Protein AF-A0A8T6UEV0-F1 (afdb_monomer_lite)

Structure (mmCIF, N/CA/C/O backbone):
data_AF-A0A8T6UEV0-F1
#
_entry.id   AF-A0A8T6UEV0-F1
#
loop_
_atom_site.group_PDB
_atom_site.id
_atom_site.type_symbol
_atom_site.label_atom_id
_atom_site.label_alt_id
_atom_site.label_comp_id
_atom_site.label_asym_id
_atom_site.label_entity_id
_atom_site.label_seq_id
_atom_site.pdbx_PDB_ins_code
_atom_site.Cartn_x
_atom_site.Cartn_y
_atom_site.Cartn_z
_atom_site.occupancy
_atom_site.B_iso_or_equiv
_atom_site.auth_seq_id
_atom_site.auth_comp_id
_atom_site.auth_asym_id
_atom_site.auth_atom_id
_atom_site.pdbx_PDB_model_num
ATOM 1 N N . MET A 1 1 ? 9.820 8.693 -5.764 1.00 63.44 1 MET A N 1
ATOM 2 C CA . MET A 1 1 ? 9.339 7.326 -6.059 1.00 63.44 1 MET A CA 1
ATOM 3 C C . MET A 1 1 ? 7.955 7.183 -5.432 1.00 63.44 1 MET A C 1
ATOM 5 O O . MET A 1 1 ? 7.879 7.090 -4.226 1.00 63.44 1 MET A O 1
ATOM 9 N N . CYS A 1 2 ? 6.866 7.332 -6.195 1.00 80.44 2 CYS A N 1
ATOM 10 C CA . CYS A 1 2 ? 5.509 7.526 -5.648 1.00 80.44 2 CYS A CA 1
ATOM 11 C C . CYS A 1 2 ? 4.818 6.241 -5.158 1.00 80.44 2 CYS A C 1
ATOM 13 O O . CYS A 1 2 ? 4.049 6.312 -4.206 1.00 80.44 2 CYS A O 1
ATOM 15 N N . CYS A 1 3 ? 5.115 5.081 -5.753 1.00 84.88 3 CYS A N 1
ATOM 16 C CA . CYS A 1 3 ? 4.470 3.811 -5.407 1.00 84.88 3 CYS A CA 1
ATOM 17 C C . CYS A 1 3 ? 4.669 3.443 -3.932 1.00 84.88 3 CYS A C 1
ATOM 19 O O . CYS A 1 3 ? 3.698 3.195 -3.230 1.00 84.88 3 CYS A O 1
ATOM 21 N N . MET A 1 4 ? 5.906 3.485 -3.429 1.00 88.50 4 MET A N 1
ATOM 22 C CA . MET A 1 4 ? 6.162 3.094 -2.038 1.00 88.50 4 MET A CA 1
ATOM 23 C C . MET A 1 4 ? 5.710 4.136 -1.018 1.00 88.50 4 MET A C 1
ATOM 25 O O . MET A 1 4 ? 5.389 3.764 0.106 1.00 88.50 4 MET A O 1
ATOM 29 N N . TYR A 1 5 ? 5.639 5.420 -1.394 1.00 89.31 5 TYR A N 1
ATOM 30 C CA . TYR A 1 5 ? 4.995 6.417 -0.534 1.00 89.31 5 TYR A CA 1
ATOM 31 C C . TYR A 1 5 ? 3.507 6.104 -0.369 1.00 89.31 5 TYR A C 1
ATOM 33 O O . TYR A 1 5 ? 3.036 6.075 0.759 1.00 89.31 5 TYR A O 1
ATOM 41 N N . LEU A 1 6 ? 2.792 5.790 -1.455 1.00 89.44 6 LEU A N 1
ATOM 42 C CA . LEU A 1 6 ? 1.377 5.411 -1.375 1.00 89.44 6 LEU A CA 1
ATOM 43 C C . LEU A 1 6 ? 1.163 4.161 -0.519 1.00 89.44 6 LEU A C 1
ATOM 45 O O . LEU A 1 6 ? 0.292 4.169 0.345 1.00 89.44 6 LEU A O 1
ATOM 49 N N . VAL A 1 7 ? 1.993 3.126 -0.698 1.00 91.50 7 VAL A N 1
ATOM 50 C CA . VAL A 1 7 ? 1.910 1.903 0.120 1.00 91.50 7 VAL A CA 1
ATOM 51 C C . VAL A 1 7 ? 2.117 2.239 1.597 1.00 91.50 7 VAL A C 1
ATOM 53 O O . VAL A 1 7 ? 1.371 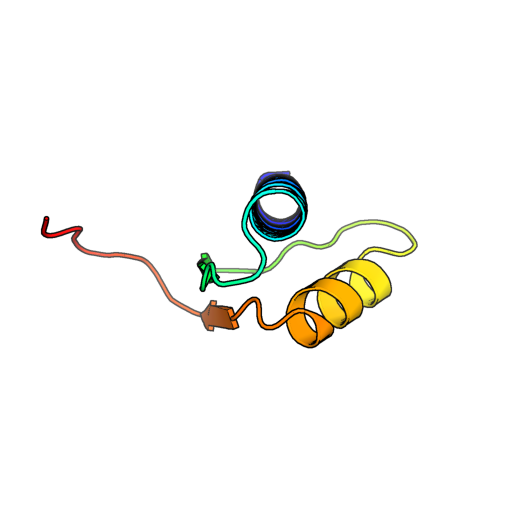1.762 2.446 1.00 91.50 7 VAL A O 1
ATOM 56 N N . LYS A 1 8 ? 3.093 3.098 1.914 1.00 91.88 8 LYS A N 1
ATOM 57 C CA . LYS A 1 8 ? 3.354 3.528 3.290 1.00 91.88 8 LYS A CA 1
ATOM 58 C C . LYS A 1 8 ? 2.164 4.261 3.900 1.00 91.88 8 LYS A C 1
ATOM 60 O O . LYS A 1 8 ? 1.761 3.917 5.007 1.00 91.88 8 LYS A O 1
ATOM 65 N N . GLU A 1 9 ? 1.612 5.245 3.200 1.00 93.12 9 GLU A N 1
ATOM 66 C CA . GLU A 1 9 ? 0.459 6.000 3.697 1.00 93.12 9 GLU A CA 1
ATOM 67 C C . GLU A 1 9 ? -0.771 5.098 3.861 1.00 93.12 9 GLU A C 1
ATOM 69 O O . GLU A 1 9 ? -1.457 5.188 4.874 1.00 93.12 9 GLU A O 1
ATOM 74 N N . ALA A 1 10 ? -1.006 4.160 2.936 1.00 93.25 10 ALA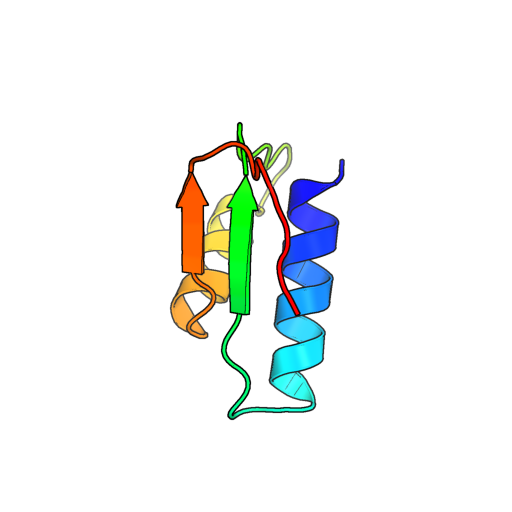 A N 1
ATOM 75 C CA . ALA A 1 10 ? -2.086 3.180 3.053 1.00 93.25 10 ALA A CA 1
ATOM 76 C C . ALA A 1 10 ? -1.915 2.279 4.288 1.00 93.25 10 ALA A C 1
ATOM 78 O O . ALA A 1 10 ? -2.860 2.088 5.052 1.00 93.25 10 ALA A O 1
ATOM 79 N N . MET A 1 11 ? -0.697 1.782 4.533 1.00 92.88 11 MET A N 1
ATOM 80 C CA . MET A 1 11 ? -0.390 0.988 5.724 1.00 92.88 11 MET A CA 1
ATOM 81 C C . MET A 1 11 ? -0.598 1.773 7.028 1.00 92.88 11 MET A C 1
ATOM 83 O O . MET 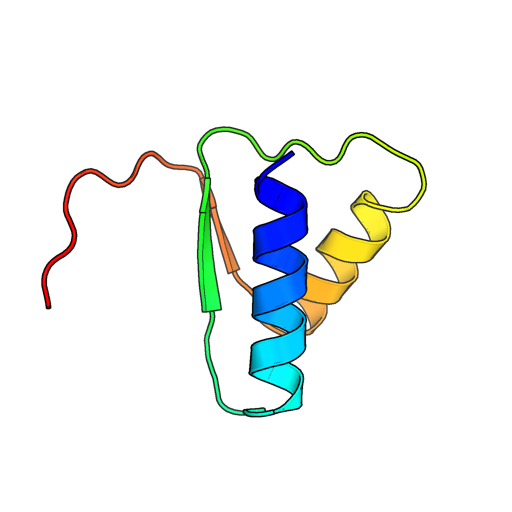A 1 11 ? -1.111 1.208 7.991 1.00 92.88 11 MET A O 1
ATOM 87 N N . ILE A 1 12 ? -0.210 3.053 7.064 1.00 94.00 12 ILE A N 1
ATOM 88 C CA . ILE A 1 12 ? -0.400 3.932 8.229 1.00 94.00 12 ILE A CA 1
ATOM 89 C C . ILE A 1 12 ? -1.886 4.223 8.445 1.00 94.00 12 ILE A C 1
ATOM 91 O O . ILE A 1 12 ? -2.369 4.165 9.574 1.00 94.00 12 ILE A O 1
ATOM 95 N N . ALA A 1 13 ? -2.629 4.524 7.382 1.00 93.38 13 ALA A N 1
ATOM 96 C CA . ALA A 1 13 ? -4.061 4.780 7.468 1.00 93.38 13 ALA A CA 1
ATOM 97 C C . ALA A 1 13 ? -4.810 3.564 8.033 1.00 93.38 13 A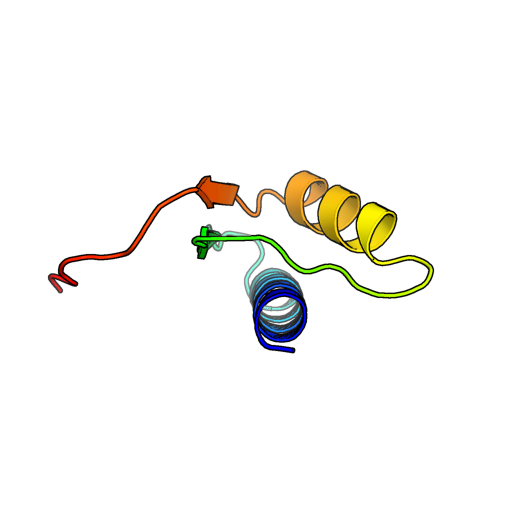LA A C 1
ATOM 99 O O . ALA A 1 13 ? -5.657 3.720 8.908 1.00 93.38 13 ALA A O 1
ATOM 100 N N . GLN A 1 14 ? -4.425 2.355 7.625 1.00 91.81 14 GLN A N 1
ATOM 101 C CA . GLN A 1 14 ? -5.008 1.117 8.136 1.00 91.81 14 GLN A CA 1
ATOM 102 C C . GLN A 1 14 ? -4.618 0.808 9.593 1.00 91.81 14 GLN A C 1
ATOM 104 O O . GLN A 1 14 ? -5.384 0.185 10.320 1.00 91.81 14 GLN A O 1
ATOM 109 N N . GLU A 1 15 ? -3.456 1.273 10.064 1.00 91.94 15 GLU A N 1
ATOM 110 C CA . GLU A 1 15 ? -3.088 1.195 11.489 1.00 91.94 15 GLU A CA 1
ATOM 111 C C . GLU A 1 15 ? -3.987 2.071 12.373 1.00 91.94 15 GLU A C 1
ATOM 113 O O . GLU A 1 15 ? -4.286 1.694 13.503 1.00 91.94 15 GLU A O 1
ATOM 118 N N . HIS A 1 16 ? -4.444 3.214 11.856 1.00 94.12 16 HIS A N 1
ATOM 119 C CA . HIS A 1 16 ? -5.378 4.099 12.561 1.00 94.12 16 HIS A CA 1
ATOM 120 C C . HIS A 1 16 ? -6.844 3.684 12.366 1.00 94.12 16 HIS A C 1
ATOM 122 O O . HIS A 1 16 ? -7.678 3.937 13.236 1.00 94.12 16 HIS A O 1
ATOM 128 N N . HIS A 1 17 ? -7.153 3.036 11.242 1.00 93.62 17 HIS A N 1
ATOM 129 C CA . HIS A 1 17 ? -8.489 2.592 10.858 1.00 93.62 17 HIS A CA 1
ATOM 130 C C . HIS A 1 17 ? -8.443 1.129 10.379 1.00 93.62 17 HIS A C 1
ATOM 132 O O . HIS A 1 17 ? -8.362 0.888 9.173 1.00 93.62 17 HIS A O 1
ATOM 138 N N . PRO A 1 18 ? -8.511 0.144 11.297 1.00 88.94 18 PRO A N 1
ATOM 139 C CA . PRO A 1 18 ? -8.355 -1.276 10.962 1.00 88.94 18 PRO A CA 1
ATOM 140 C C . PRO A 1 18 ? -9.386 -1.810 9.961 1.00 88.94 18 PRO A C 1
ATOM 142 O O . PRO A 1 18 ? -9.077 -2.715 9.194 1.00 88.94 18 PRO A O 1
ATOM 145 N N . ASP A 1 19 ? -10.584 -1.221 9.939 1.00 90.69 19 ASP A N 1
ATOM 146 C CA . ASP A 1 19 ? -11.681 -1.612 9.043 1.00 90.69 19 ASP A CA 1
ATOM 147 C C . ASP A 1 19 ? -11.596 -0.937 7.659 1.00 90.69 19 ASP A C 1
ATOM 149 O O . ASP A 1 19 ? -12.463 -1.128 6.805 1.00 90.69 19 ASP A O 1
ATOM 153 N N . MET A 1 20 ? -10.575 -0.103 7.426 1.00 90.81 20 MET A N 1
ATOM 154 C CA . MET A 1 20 ? -10.389 0.588 6.155 1.00 90.81 20 MET A CA 1
ATOM 155 C C . MET A 1 20 ? -9.930 -0.387 5.069 1.00 90.81 20 MET A C 1
ATOM 157 O O . MET A 1 20 ? -8.947 -1.113 5.229 1.00 90.81 20 MET A O 1
ATOM 161 N N . HIS A 1 21 ? -10.594 -0.315 3.918 1.00 89.44 21 HIS A N 1
ATOM 162 C CA . HIS A 1 21 ? -10.183 -1.015 2.710 1.00 89.44 21 HIS A CA 1
ATOM 163 C C . HIS A 1 21 ? -9.460 -0.059 1.757 1.00 89.44 21 HIS A C 1
ATOM 165 O O . HIS A 1 21 ? -9.943 1.045 1.496 1.00 89.44 21 HIS A O 1
ATOM 171 N N . ALA A 1 22 ? -8.304 -0.474 1.240 1.00 92.50 22 ALA A N 1
ATOM 172 C CA . ALA A 1 22 ? -7.487 0.339 0.347 1.00 92.50 22 ALA A CA 1
ATOM 173 C C . ALA A 1 22 ? -7.210 -0.408 -0.956 1.00 92.50 22 ALA A C 1
ATOM 175 O O . ALA A 1 22 ? -6.654 -1.502 -0.934 1.00 92.50 22 ALA A O 1
ATOM 176 N N . THR A 1 23 ? -7.496 0.237 -2.086 1.00 93.25 23 THR A N 1
ATOM 177 C CA . THR A 1 23 ? -7.128 -0.263 -3.415 1.00 93.25 23 THR A CA 1
ATOM 178 C C . THR A 1 23 ? -6.235 0.763 -4.106 1.00 93.25 23 THR A C 1
ATOM 180 O O . THR A 1 23 ? -6.631 1.908 -4.334 1.00 93.25 23 THR A O 1
ATOM 183 N N . MET A 1 24 ? -5.010 0.369 -4.448 1.00 91.44 24 MET A N 1
ATOM 184 C CA . MET A 1 24 ? -4.036 1.202 -5.147 1.00 91.44 24 MET A CA 1
ATOM 185 C C . MET A 1 24 ? -4.036 0.914 -6.644 1.00 91.44 24 MET A C 1
ATOM 187 O O . MET A 1 24 ? -3.665 -0.173 -7.081 1.00 91.44 24 MET A O 1
ATOM 191 N N . VAL A 1 25 ? -4.373 1.926 -7.445 1.00 92.31 25 VAL A N 1
ATOM 192 C CA . VAL A 1 25 ? -4.288 1.846 -8.907 1.00 92.31 25 VAL A CA 1
ATOM 193 C C . VAL A 1 25 ? -2.899 2.272 -9.372 1.00 92.31 25 VAL A C 1
ATOM 195 O O . VAL A 1 25 ? -2.462 3.392 -9.093 1.00 92.31 25 VAL A O 1
ATOM 198 N N . HIS A 1 26 ? -2.201 1.406 -10.106 1.00 89.75 26 HIS A N 1
ATOM 199 C CA . HIS A 1 26 ? -0.855 1.695 -10.603 1.00 89.75 26 HIS A CA 1
ATOM 200 C C . HIS A 1 26 ? -0.639 1.210 -12.041 1.00 89.75 26 HIS A C 1
ATOM 202 O O . HIS A 1 26 ? -1.118 0.156 -12.446 1.00 89.75 26 HIS A O 1
ATOM 208 N N . MET A 1 27 ? 0.152 1.953 -12.820 1.00 90.19 27 MET A N 1
ATOM 209 C CA . MET A 1 27 ? 0.577 1.506 -14.157 1.00 90.19 27 MET A CA 1
ATOM 210 C C . MET A 1 27 ? 1.738 0.511 -14.067 1.00 90.19 27 MET A C 1
ATOM 212 O O . MET A 1 27 ? 1.746 -0.523 -14.732 1.00 90.19 27 MET A O 1
ATOM 216 N N . ASP A 1 28 ? 2.708 0.841 -13.217 1.00 86.38 28 ASP A N 1
ATOM 217 C CA . ASP A 1 28 ? 3.929 0.079 -12.993 1.00 86.38 28 ASP A CA 1
ATOM 218 C C . ASP A 1 28 ? 4.331 0.239 -11.525 1.00 86.38 28 ASP A C 1
ATOM 220 O O . ASP A 1 28 ? 4.405 1.365 -11.018 1.00 86.38 28 ASP A O 1
ATOM 224 N N . LEU A 1 29 ? 4.499 -0.882 -10.826 1.00 84.00 29 LEU A N 1
ATOM 225 C CA . LEU A 1 29 ? 4.852 -0.884 -9.412 1.00 84.00 29 LEU A CA 1
ATOM 226 C C . LEU A 1 29 ? 6.373 -0.855 -9.295 1.00 84.00 29 LEU A C 1
ATOM 228 O O . LEU A 1 29 ? 7.052 -1.852 -9.522 1.00 84.00 29 LEU A O 1
ATOM 232 N N . ARG A 1 30 ? 6.918 0.314 -8.958 1.00 82.25 30 ARG A N 1
ATOM 233 C CA . ARG A 1 30 ? 8.370 0.519 -8.896 1.00 82.25 30 ARG A CA 1
ATOM 234 C C . ARG A 1 30 ? 8.866 0.492 -7.461 1.00 82.25 30 ARG A C 1
ATOM 236 O O . ARG A 1 30 ? 8.901 1.523 -6.790 1.00 82.25 30 ARG A O 1
ATOM 243 N N . ALA A 1 31 ? 9.274 -0.696 -7.034 1.00 78.12 31 ALA A N 1
ATOM 244 C CA . ALA A 1 31 ? 9.838 -1.009 -5.725 1.00 78.12 31 ALA A CA 1
ATOM 245 C C . ALA A 1 31 ? 11.379 -1.091 -5.780 1.00 78.12 31 ALA A C 1
ATOM 247 O O . ALA A 1 31 ? 11.990 -2.122 -5.523 1.00 78.12 31 ALA A O 1
ATOM 248 N N . TYR A 1 32 ? 12.049 0.004 -6.158 1.00 73.81 32 TYR A N 1
ATOM 249 C CA . TYR A 1 32 ? 13.513 0.001 -6.272 1.00 73.81 32 TYR A CA 1
ATOM 250 C C . TYR A 1 32 ? 14.196 0.132 -4.910 1.00 73.81 32 TYR A C 1
ATOM 252 O O . TYR A 1 32 ? 14.216 1.218 -4.332 1.00 73.81 32 TYR A O 1
ATOM 260 N N . GLY A 1 33 ? 14.802 -0.955 -4.426 1.00 72.69 33 GLY A N 1
ATOM 261 C CA . GLY A 1 33 ? 15.622 -0.972 -3.211 1.00 72.69 33 GLY A CA 1
ATOM 262 C C . GLY A 1 33 ? 15.445 -2.237 -2.371 1.00 72.69 33 GLY A C 1
ATOM 263 O O . GLY A 1 33 ? 14.513 -3.015 -2.554 1.00 72.69 33 GLY A O 1
ATOM 264 N N . LYS A 1 34 ? 16.369 -2.458 -1.434 1.00 77.38 34 LYS A N 1
ATOM 265 C CA . LYS A 1 34 ? 16.377 -3.653 -0.585 1.00 77.38 34 LYS A CA 1
ATOM 266 C C . LYS A 1 34 ? 15.175 -3.647 0.369 1.00 77.38 34 LYS A C 1
ATOM 268 O O . LYS A 1 34 ? 15.035 -2.722 1.162 1.00 77.38 34 LYS A O 1
ATOM 273 N N . GLY A 1 35 ? 14.364 -4.705 0.327 1.00 79.25 35 GLY A N 1
ATOM 274 C CA . GLY A 1 35 ? 13.254 -4.921 1.263 1.00 79.25 35 GLY A CA 1
ATOM 275 C C . GLY A 1 35 ? 11.902 -4.358 0.827 1.00 79.25 35 GLY A C 1
ATOM 276 O O . GLY A 1 35 ? 10.954 -4.448 1.60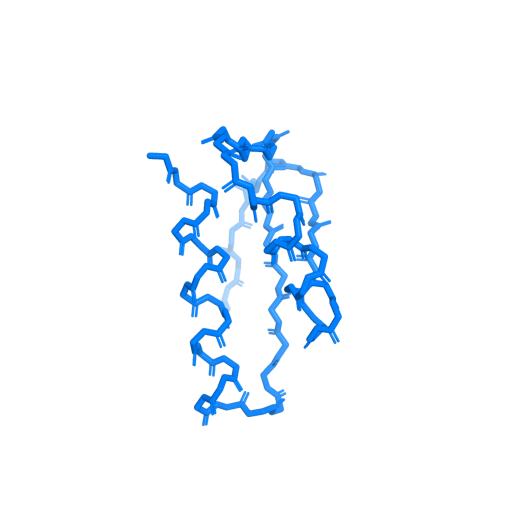2 1.00 79.25 35 GLY A O 1
ATOM 277 N N . TYR A 1 36 ? 11.786 -3.805 -0.385 1.00 84.06 36 TYR A N 1
ATOM 278 C CA . TYR A 1 36 ? 10.492 -3.329 -0.874 1.00 84.06 36 TYR A CA 1
ATOM 279 C C . TYR A 1 36 ? 9.536 -4.455 -1.263 1.00 84.06 36 TYR A C 1
ATOM 281 O O . TYR A 1 36 ? 8.353 -4.314 -0.984 1.00 84.06 36 TYR A O 1
ATOM 289 N N . ASP A 1 37 ? 10.029 -5.576 -1.790 1.00 85.62 37 ASP A N 1
ATOM 290 C CA . ASP A 1 37 ? 9.184 -6.747 -2.071 1.00 85.62 37 ASP A CA 1
ATOM 291 C C . ASP A 1 37 ? 8.500 -7.235 -0.785 1.00 85.62 37 ASP A C 1
ATOM 293 O O . ASP A 1 37 ? 7.281 -7.259 -0.694 1.00 85.62 37 ASP A O 1
ATOM 297 N N . ALA A 1 38 ? 9.274 -7.427 0.289 1.00 89.81 38 ALA A N 1
ATOM 298 C CA . ALA A 1 38 ? 8.733 -7.793 1.601 1.00 89.81 38 ALA A CA 1
ATOM 299 C C . ALA A 1 38 ? 7.772 -6.737 2.186 1.00 89.81 38 ALA A C 1
ATOM 301 O O . ALA A 1 38 ? 6.903 -7.051 3.000 1.00 89.81 38 ALA A O 1
ATOM 302 N N . TYR A 1 39 ? 7.938 -5.464 1.816 1.00 89.88 39 TYR A N 1
ATOM 303 C CA . TYR A 1 39 ? 7.032 -4.397 2.236 1.00 89.88 39 TYR A CA 1
ATOM 304 C C . TYR A 1 39 ? 5.694 -4.467 1.496 1.00 89.88 39 TYR A C 1
ATOM 306 O O . TYR A 1 39 ? 4.656 -4.229 2.114 1.00 89.88 39 TYR A O 1
ATOM 314 N N . LEU A 1 40 ? 5.722 -4.803 0.204 1.00 90.25 40 LEU A N 1
ATOM 315 C CA . LEU A 1 40 ? 4.532 -5.048 -0.605 1.00 90.25 40 LEU A CA 1
ATOM 316 C C . LEU A 1 40 ? 3.794 -6.295 -0.116 1.00 90.25 40 LEU A C 1
ATOM 318 O O . LEU A 1 40 ? 2.608 -6.188 0.175 1.00 90.25 40 LEU A O 1
ATOM 322 N N . ASP A 1 41 ? 4.502 -7.402 0.127 1.00 91.69 41 ASP A N 1
ATOM 323 C CA . ASP A 1 41 ? 3.914 -8.632 0.681 1.00 91.69 41 ASP A CA 1
ATOM 324 C C . ASP A 1 41 ? 3.192 -8.356 2.009 1.00 91.69 41 ASP A C 1
ATOM 326 O O . ASP A 1 41 ? 2.092 -8.840 2.276 1.00 91.69 41 ASP A O 1
ATOM 330 N N . ARG A 1 42 ? 3.796 -7.519 2.862 1.00 92.69 42 ARG A N 1
ATOM 331 C CA . ARG A 1 42 ? 3.183 -7.111 4.129 1.00 92.69 42 ARG A CA 1
ATOM 332 C C . ARG A 1 42 ? 1.962 -6.217 3.924 1.00 92.69 42 ARG A C 1
ATOM 334 O O . ARG A 1 42 ? 1.036 -6.293 4.726 1.00 92.69 42 ARG A O 1
ATOM 341 N N . ALA A 1 43 ? 1.973 -5.347 2.918 1.00 92.56 43 ALA A N 1
ATOM 342 C CA . ALA A 1 43 ? 0.825 -4.513 2.580 1.00 92.56 43 ALA A CA 1
ATOM 343 C C . ALA A 1 43 ? -0.347 -5.378 2.085 1.00 92.56 43 ALA A C 1
ATOM 345 O O . ALA A 1 43 ? -1.452 -5.244 2.609 1.00 92.56 43 ALA A O 1
ATOM 346 N N . GLU A 1 44 ? -0.090 -6.321 1.177 1.00 91.69 44 GLU A N 1
ATOM 347 C CA . GLU A 1 44 ? -1.085 -7.299 0.713 1.00 91.69 44 GLU A CA 1
ATOM 348 C C . GLU A 1 44 ? -1.630 -8.140 1.873 1.00 91.69 44 GLU A C 1
ATOM 350 O O . GLU A 1 44 ? -2.840 -8.300 2.014 1.00 91.69 44 GLU A O 1
ATOM 355 N N . GLY A 1 45 ? -0.756 -8.590 2.780 1.00 91.50 45 GLY A N 1
ATOM 356 C CA . GLY A 1 45 ? -1.149 -9.326 3.984 1.00 91.50 45 GLY A CA 1
ATOM 357 C C . GLY A 1 45 ? -2.021 -8.531 4.964 1.00 91.50 45 GLY A C 1
ATOM 358 O O . GLY A 1 45 ? -2.709 -9.135 5.785 1.00 91.50 45 GLY A O 1
ATOM 359 N N . LYS A 1 46 ? -2.028 -7.194 4.882 1.00 90.25 46 LYS A N 1
ATOM 360 C CA . LYS A 1 46 ? -2.966 -6.343 5.628 1.00 90.25 46 LYS A CA 1
ATOM 361 C C . LYS A 1 46 ? -4.254 -6.023 4.842 1.00 90.25 46 LYS A C 1
ATOM 363 O O . LYS A 1 46 ? -5.090 -5.269 5.327 1.00 90.25 46 LYS A O 1
ATOM 368 N N . GLY A 1 47 ? -4.451 -6.593 3.654 1.00 90.69 47 GLY A N 1
ATOM 369 C CA . GLY A 1 47 ? -5.654 -6.382 2.840 1.00 90.69 47 GLY A CA 1
ATOM 370 C C . GLY A 1 47 ? -5.606 -5.129 1.965 1.00 90.69 47 GLY A C 1
ATOM 371 O O . GLY A 1 47 ? -6.649 -4.604 1.587 1.00 90.69 47 GLY A O 1
ATOM 372 N N . ILE A 1 48 ? -4.409 -4.622 1.662 1.00 93.38 48 ILE A N 1
ATOM 373 C CA . ILE A 1 48 ? -4.226 -3.581 0.651 1.00 93.38 48 ILE A CA 1
ATOM 374 C C . ILE A 1 48 ? -4.197 -4.244 -0.728 1.00 93.38 48 ILE A C 1
ATOM 376 O O . ILE A 1 48 ? -3.358 -5.105 -0.990 1.00 93.38 48 ILE A O 1
ATOM 380 N N . GLU A 1 49 ? -5.074 -3.809 -1.626 1.00 93.75 49 GLU A N 1
ATOM 381 C CA . GLU A 1 49 ? -5.184 -4.354 -2.977 1.00 93.75 49 GLU A CA 1
ATOM 382 C C . GLU A 1 49 ? -4.393 -3.531 -3.998 1.00 93.75 49 GLU A C 1
ATOM 384 O O . GLU A 1 49 ? -4.400 -2.297 -3.975 1.00 93.75 49 GLU A O 1
ATOM 389 N N . PHE A 1 50 ? -3.767 -4.208 -4.961 1.00 92.50 50 PHE A N 1
ATOM 390 C CA . PHE A 1 50 ? -3.038 -3.578 -6.061 1.00 92.50 50 PHE A CA 1
ATOM 391 C C . PHE A 1 50 ? -3.748 -3.835 -7.390 1.00 92.50 50 PHE A C 1
ATOM 393 O O . PHE A 1 50 ? -3.778 -4.955 -7.900 1.00 92.50 50 PHE A O 1
ATOM 400 N N . LEU A 1 51 ? -4.310 -2.777 -7.978 1.00 92.31 51 LEU A N 1
ATOM 401 C CA . LEU A 1 51 ? -4.966 -2.829 -9.278 1.00 92.31 51 LEU A CA 1
ATOM 402 C C . LEU A 1 51 ? -4.040 -2.269 -10.358 1.00 92.31 51 LEU A C 1
ATOM 404 O O . LEU A 1 51 ? -3.778 -1.063 -10.427 1.00 92.31 51 LEU A O 1
ATOM 408 N N . ARG A 1 52 ? -3.591 -3.138 -11.265 1.00 92.31 52 ARG A N 1
ATOM 409 C CA . ARG A 1 52 ? -2.810 -2.700 -12.420 1.00 92.31 52 ARG A CA 1
ATOM 410 C C . ARG A 1 52 ? -3.712 -2.020 -13.449 1.00 92.31 52 ARG A C 1
ATOM 412 O O . ARG A 1 52 ? -4.521 -2.666 -14.109 1.00 92.31 52 ARG A O 1
ATOM 419 N N . GLY A 1 53 ? -3.530 -0.719 -13.630 1.00 90.38 53 GLY A N 1
ATOM 420 C CA . GLY A 1 53 ? -4.307 0.081 -14.565 1.00 90.38 53 GLY A CA 1
ATOM 421 C C . GLY A 1 53 ? -3.932 1.557 -14.541 1.00 90.38 53 GLY A C 1
ATOM 422 O O . GLY A 1 53 ? -3.121 2.022 -13.740 1.00 90.38 53 GLY A O 1
ATOM 423 N N . ARG A 1 54 ? -4.542 2.318 -15.446 1.00 88.62 54 ARG A N 1
ATOM 424 C CA . ARG A 1 54 ? -4.492 3.779 -15.430 1.00 88.62 54 ARG A CA 1
ATOM 425 C C . ARG A 1 54 ? -5.887 4.281 -15.094 1.00 88.62 54 ARG A C 1
ATOM 427 O O . ARG A 1 54 ? -6.812 4.041 -15.863 1.00 88.62 54 ARG A O 1
ATOM 434 N N . ALA A 1 55 ? -6.029 4.956 -13.956 1.00 87.06 55 ALA A N 1
ATOM 435 C CA . ALA A 1 55 ? -7.292 5.585 -13.591 1.00 87.06 55 ALA A CA 1
ATOM 436 C C . ALA A 1 55 ? -7.693 6.599 -14.678 1.00 87.06 55 ALA A C 1
ATOM 438 O O . ALA A 1 55 ? -6.879 7.437 -15.073 1.00 87.06 55 ALA A O 1
ATOM 439 N N . ALA A 1 56 ? -8.919 6.476 -15.187 1.00 89.44 56 ALA A N 1
ATOM 440 C CA . ALA A 1 56 ? -9.448 7.331 -16.250 1.00 89.44 56 ALA A CA 1
ATOM 441 C C . ALA A 1 56 ? -10.347 8.444 -15.696 1.00 89.44 56 ALA A C 1
ATOM 443 O O . ALA A 1 56 ? -10.300 9.572 -16.175 1.00 89.44 56 ALA A O 1
ATOM 444 N N . GLU A 1 57 ? -11.137 8.130 -14.671 1.00 90.19 57 GLU A N 1
ATOM 445 C CA . GLU A 1 57 ? -12.108 9.033 -14.066 1.00 90.19 57 GLU A CA 1
ATOM 446 C C . GLU A 1 57 ? -12.284 8.674 -12.586 1.00 90.19 57 GLU A C 1
ATOM 448 O O . GLU A 1 57 ? -12.217 7.500 -12.219 1.00 90.19 57 GLU A O 1
ATOM 453 N N . VAL A 1 58 ? -12.516 9.686 -11.750 1.00 86.94 58 VAL A N 1
ATOM 454 C CA . VAL A 1 58 ? -12.931 9.520 -10.354 1.00 86.94 58 VAL A CA 1
ATOM 455 C C . VAL A 1 58 ? -14.318 10.133 -10.223 1.00 86.94 58 VAL A C 1
ATOM 457 O O . VAL A 1 58 ? -14.506 11.306 -10.539 1.00 86.94 58 VAL A O 1
ATOM 460 N N . ARG A 1 59 ? -15.285 9.328 -9.782 1.00 80.81 59 ARG A N 1
ATOM 461 C CA . ARG A 1 59 ? -16.660 9.754 -9.501 1.00 80.81 59 ARG A CA 1
ATOM 462 C C . ARG A 1 59 ? -16.887 9.642 -7.994 1.00 80.81 59 ARG A C 1
ATOM 464 O O . ARG A 1 59 ? -16.500 8.632 -7.409 1.00 80.81 59 ARG A O 1
ATOM 471 N N . SER A 1 60 ? -17.453 10.685 -7.395 1.00 71.88 60 SER A N 1
ATOM 472 C CA . SER A 1 60 ? -17.729 10.816 -5.957 1.00 71.88 60 SER A CA 1
ATOM 473 C C . SER A 1 60 ? -19.221 10.822 -5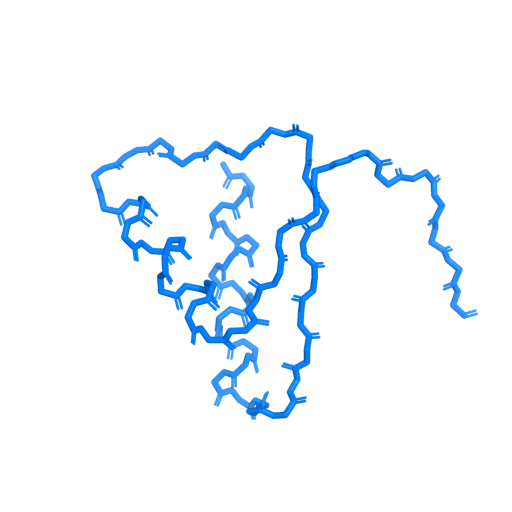.683 1.00 71.88 60 SER A C 1
ATOM 475 O O . SER A 1 60 ? -19.913 11.520 -6.461 1.00 71.88 60 SER A O 1
#

Foldseek 3Di:
DVQVVVLVVLVVVCVVPVPDAAEDEDQDRDQPDPCSVVSVVVSVVSRYHYHHDDDDDDDD

pLDDT: mean 88.18, std 6.32, range [63.44, 94.12]

Secondary structure (DSSP, 8-state):
-HHHHHHHHHHHHHHH-TT--EEEEESS----STTHHHHHHHHHHTTEEEEES-------

Radius of gyration: 11.82 Å; chains: 1; bounding box: 34×20×29 Å

Sequence (60 aa):
MCCMYLVKEAMIAQEHHPDMHATMVHMDLRAYGKGYDAYLDRAEGKGIEFLRGRAAEVRS